Protein AF-W7E0M5-F1 (afdb_monomer_lite)

Sequence (105 aa):
SENTIKIIEPNQNERLKYAALSYCWGHPDVCKPNKTTKTNKTSREEKICLSELTRTLRDAIELVRKLEINYIWIDALCIIQDCNEDWVKESKRMLLYYGNAYVTI

Organism: Bipolaris victoriae (strain FI3) (NCBI:txid930091)

pLDDT: mean 93.03, std 6.68, range [48.78, 98.19]

Foldseek 3Di:
DVQKDADDDDDPPDDAAEEEEDDDCPDCVQNVLLAAAPVCNVVRNVIDGNVSGHPVVSVVVVVCVVVVGPYYDDCRNHFHPHDPVRCVVVVVCVCVVNVSHPYYD

InterPro domains:
  IPR010730 Heterokaryon incompatibility [PF06985] 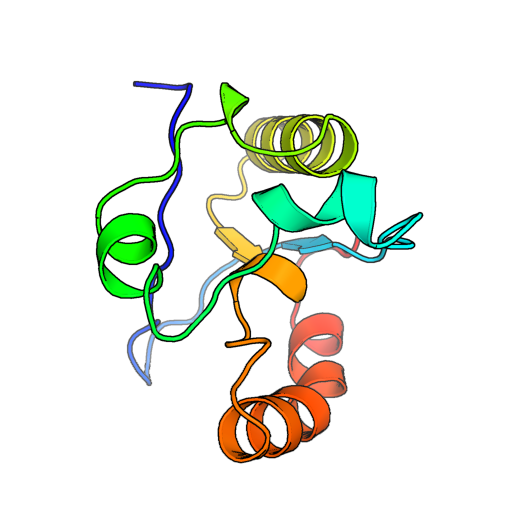(18-105)

Radius of gyration: 13.21 Å; chains: 1; bounding box: 33×28×37 Å

Secondary structure (DSSP, 8-state):
-TTEE------TT----EEE------SHHHHGGG-B-TTTHHHHHH-EEGGGS-HHHHHHHHHHHHTT--EEE-HHHHSBTT-HHHHHHHHTTHHHHHHT-SEE-

Structure (mmCIF, N/CA/C/O backbone):
data_AF-W7E0M5-F1
#
_entry.id   AF-W7E0M5-F1
#
loop_
_atom_site.group_PDB
_atom_site.id
_atom_site.type_symbol
_atom_site.label_atom_id
_atom_site.label_alt_id
_atom_site.label_comp_id
_atom_site.label_asym_id
_atom_site.label_entity_id
_atom_site.label_seq_id
_atom_site.pdbx_PDB_ins_code
_atom_site.Cartn_x
_atom_site.Cartn_y
_atom_site.Cartn_z
_atom_site.occupancy
_atom_site.B_iso_or_equiv
_atom_site.auth_seq_id
_atom_site.auth_comp_id
_atom_site.auth_asym_id
_atom_site.auth_atom_id
_atom_site.pdbx_PDB_model_num
ATOM 1 N N . SER A 1 1 ? -9.269 14.446 1.418 1.00 48.78 1 SER A N 1
ATOM 2 C CA . SER A 1 1 ? -10.301 14.091 0.425 1.00 48.78 1 SER A CA 1
ATOM 3 C C . SER A 1 1 ? -10.329 12.582 0.300 1.00 48.78 1 SER A C 1
ATOM 5 O O . SER A 1 1 ? -9.272 11.970 0.223 1.00 48.78 1 SER A O 1
ATOM 7 N N . GLU A 1 2 ? -11.509 11.969 0.328 1.00 70.19 2 GLU A N 1
ATOM 8 C CA . GLU A 1 2 ? -11.671 10.507 0.398 1.00 70.19 2 GLU A CA 1
ATOM 9 C C . GLU A 1 2 ? -11.062 9.751 -0.800 1.00 70.19 2 GLU A C 1
ATOM 11 O O . GLU A 1 2 ? -10.847 8.553 -0.722 1.00 70.19 2 GLU A O 1
ATOM 16 N N . ASN A 1 3 ? -10.663 10.418 -1.885 1.00 89.50 3 ASN A N 1
ATOM 17 C CA . ASN A 1 3 ? -10.171 9.755 -3.101 1.00 89.50 3 ASN A CA 1
ATOM 18 C C . ASN A 1 3 ? -8.647 9.624 -3.216 1.00 89.50 3 ASN A C 1
ATOM 20 O O . ASN A 1 3 ? -8.134 9.392 -4.312 1.00 89.50 3 ASN A O 1
ATOM 24 N N . THR A 1 4 ? -7.905 9.800 -2.123 1.00 95.19 4 THR A N 1
ATOM 25 C CA . THR A 1 4 ? -6.435 9.764 -2.161 1.00 95.19 4 THR A CA 1
ATOM 26 C C . THR A 1 4 ? -5.857 8.913 -1.041 1.00 95.19 4 THR A C 1
ATOM 28 O O . THR A 1 4 ? -6.413 8.881 0.057 1.00 95.19 4 THR A O 1
ATOM 31 N N . ILE A 1 5 ? -4.729 8.265 -1.313 1.00 96.56 5 ILE A N 1
ATOM 32 C CA . ILE A 1 5 ? -3.893 7.568 -0.325 1.00 96.56 5 ILE A CA 1
ATOM 33 C C . ILE A 1 5 ? -2.446 8.053 -0.454 1.00 96.56 5 ILE A C 1
ATOM 35 O O . ILE A 1 5 ? -2.147 8.865 -1.325 1.00 96.56 5 ILE A O 1
ATOM 39 N N . LYS A 1 6 ? -1.550 7.563 0.398 1.00 96.69 6 LYS A N 1
ATOM 40 C CA . LYS A 1 6 ? -0.107 7.778 0.276 1.00 96.69 6 LYS A CA 1
ATOM 41 C C . LYS A 1 6 ? 0.652 6.606 0.883 1.00 96.69 6 LYS A C 1
ATOM 43 O O . LYS A 1 6 ? 0.107 5.906 1.739 1.00 96.69 6 LYS A O 1
ATOM 48 N N . ILE A 1 7 ? 1.892 6.410 0.454 1.00 96.06 7 ILE A N 1
ATOM 49 C CA . ILE A 1 7 ? 2.819 5.477 1.098 1.00 96.06 7 ILE A CA 1
ATOM 50 C C . ILE A 1 7 ? 3.347 6.132 2.374 1.00 96.06 7 ILE A C 1
ATOM 52 O O . ILE A 1 7 ? 3.647 7.325 2.391 1.00 96.06 7 ILE A O 1
ATOM 56 N N . ILE A 1 8 ? 3.442 5.351 3.446 1.00 94.31 8 ILE A N 1
ATOM 57 C CA . ILE A 1 8 ? 4.096 5.768 4.682 1.00 94.31 8 ILE A CA 1
ATOM 58 C C . ILE A 1 8 ? 5.144 4.733 5.080 1.00 94.31 8 ILE A C 1
ATOM 60 O O . ILE A 1 8 ? 4.942 3.532 4.895 1.00 94.31 8 ILE A O 1
ATOM 64 N N . GLU A 1 9 ? 6.239 5.202 5.664 1.00 90.19 9 GLU A N 1
ATOM 65 C CA . GLU A 1 9 ? 7.182 4.350 6.378 1.00 90.19 9 GLU A CA 1
ATOM 66 C C . GLU A 1 9 ? 6.833 4.429 7.874 1.00 90.19 9 GLU A C 1
ATOM 68 O O . GLU A 1 9 ? 6.876 5.520 8.450 1.00 90.19 9 GLU A O 1
ATOM 73 N N . PRO A 1 10 ? 6.410 3.322 8.511 1.00 84.75 10 PRO A N 1
ATOM 74 C CA . PRO A 1 10 ? 6.045 3.343 9.921 1.00 84.75 10 PRO A CA 1
ATOM 75 C C . PRO A 1 10 ? 7.272 3.586 10.800 1.00 84.75 10 PRO A C 1
ATOM 77 O O . PRO A 1 10 ? 8.362 3.070 10.535 1.00 84.75 10 PRO A O 1
ATOM 80 N N . ASN A 1 11 ? 7.081 4.317 11.898 1.00 86.69 11 ASN A N 1
ATOM 81 C CA . ASN A 1 11 ? 8.123 4.460 12.908 1.00 86.69 11 ASN A CA 1
ATOM 82 C C . ASN A 1 11 ? 8.422 3.097 13.554 1.00 86.69 11 ASN A C 1
ATOM 84 O O . ASN A 1 11 ? 7.518 2.288 13.758 1.00 86.69 11 ASN A O 1
ATOM 88 N N . GLN A 1 12 ? 9.676 2.854 13.949 1.00 73.19 12 GLN A N 1
ATOM 89 C CA . GLN A 1 12 ? 10.120 1.543 14.458 1.00 73.19 12 GLN A CA 1
ATOM 90 C C . GLN A 1 12 ? 9.333 1.023 15.679 1.00 73.19 12 GLN A C 1
ATOM 92 O O . GLN A 1 12 ? 9.281 -0.184 15.897 1.00 73.19 12 GLN A O 1
ATOM 97 N N . ASN A 1 13 ? 8.694 1.912 16.446 1.00 76.62 13 ASN A N 1
ATOM 98 C CA . ASN A 1 13 ? 7.935 1.564 17.653 1.00 76.62 13 ASN A CA 1
ATOM 99 C C . ASN A 1 13 ? 6.411 1.598 17.459 1.00 76.62 13 ASN A C 1
ATOM 101 O O . ASN A 1 13 ? 5.662 1.407 18.417 1.00 76.62 13 ASN A O 1
ATOM 105 N N . GLU A 1 14 ? 5.933 1.859 16.244 1.00 82.56 14 GLU A N 1
ATOM 106 C CA . GLU A 1 14 ? 4.512 2.041 15.982 1.00 82.56 14 GLU A CA 1
ATOM 107 C C . GLU A 1 14 ? 3.857 0.719 15.570 1.00 82.56 14 GLU A C 1
ATOM 109 O O . GLU A 1 14 ? 4.153 0.142 14.523 1.00 82.56 14 GLU A O 1
ATOM 114 N N . ARG A 1 15 ? 2.938 0.219 16.404 1.00 83.81 15 ARG A N 1
ATOM 115 C CA . ARG A 1 15 ? 2.091 -0.921 16.040 1.00 83.81 15 ARG A CA 1
ATOM 116 C C . ARG A 1 15 ? 0.877 -0.422 15.273 1.00 83.81 15 ARG A C 1
ATOM 118 O O . ARG A 1 15 ? -0.099 0.031 15.867 1.00 83.81 15 ARG A O 1
ATOM 125 N N . LEU A 1 16 ? 0.941 -0.533 13.953 1.00 91.75 16 LEU A N 1
ATOM 126 C CA . LEU A 1 16 ? -0.170 -0.188 13.077 1.00 91.75 16 LEU A CA 1
ATOM 127 C C . LEU A 1 16 ? -1.146 -1.357 12.942 1.00 91.75 16 LEU A C 1
ATOM 129 O O . LEU A 1 16 ? -0.742 -2.495 12.711 1.00 91.75 16 LEU A O 1
ATOM 133 N N . LYS A 1 17 ? -2.446 -1.065 13.029 1.00 95.50 17 LYS A N 1
ATOM 134 C CA . LYS A 1 17 ? -3.502 -1.980 12.582 1.00 95.50 17 LYS A CA 1
ATOM 135 C C . LYS A 1 17 ? -3.651 -1.819 11.070 1.00 95.50 17 LYS A C 1
ATOM 137 O O . LYS A 1 17 ? -4.088 -0.763 10.617 1.00 95.50 17 LYS A O 1
ATOM 142 N N . TYR A 1 18 ? -3.296 -2.846 10.305 1.00 97.38 18 TYR A N 1
ATOM 143 C CA . TYR A 1 18 ? -3.359 -2.823 8.843 1.00 97.38 18 TYR A CA 1
ATOM 144 C C . TYR A 1 18 ? -3.981 -4.099 8.280 1.00 97.38 18 TYR A C 1
ATOM 146 O O . TYR A 1 18 ? -3.956 -5.150 8.922 1.00 97.38 18 TYR A O 1
ATOM 154 N N . ALA A 1 19 ? -4.536 -3.992 7.078 1.00 98.19 19 ALA A N 1
ATOM 155 C CA . ALA A 1 19 ? -4.919 -5.132 6.258 1.00 98.19 19 ALA A CA 1
ATOM 156 C C . ALA A 1 19 ? -3.788 -5.486 5.281 1.00 98.19 19 ALA A C 1
ATOM 158 O O . ALA A 1 19 ? -3.044 -4.602 4.863 1.00 98.19 19 ALA A O 1
ATOM 159 N N . ALA A 1 20 ? -3.670 -6.743 4.874 1.00 98.12 20 ALA A N 1
ATOM 160 C CA . ALA A 1 20 ? -2.830 -7.139 3.743 1.00 98.12 20 ALA A CA 1
ATOM 161 C C . ALA A 1 20 ? -3.719 -7.524 2.555 1.00 98.12 20 ALA A C 1
ATOM 163 O O . ALA A 1 20 ? -4.760 -8.147 2.752 1.00 98.12 20 ALA A O 1
ATOM 164 N N . LEU A 1 21 ? -3.321 -7.156 1.335 1.00 97.81 21 LEU A N 1
ATOM 165 C CA . LEU A 1 21 ? -4.021 -7.563 0.115 1.00 97.81 21 LEU A CA 1
ATOM 166 C C . LEU A 1 21 ? -3.289 -8.727 -0.557 1.00 97.81 21 LEU A C 1
ATOM 168 O O . LEU A 1 21 ? -2.147 -8.571 -0.988 1.00 97.81 21 LEU A O 1
ATOM 172 N N . SER A 1 22 ? -3.967 -9.861 -0.698 1.00 95.38 22 SER A N 1
ATOM 173 C CA . SER A 1 22 ? -3.524 -11.018 -1.468 1.00 95.38 22 SER A CA 1
ATOM 174 C C . SER A 1 22 ? -4.294 -11.079 -2.785 1.00 95.38 22 SER A C 1
ATOM 176 O O . SER A 1 22 ? -5.496 -11.321 -2.825 1.00 95.38 22 SER A O 1
ATOM 178 N N . TYR A 1 23 ? -3.613 -10.829 -3.900 1.00 93.94 23 TYR A N 1
ATOM 179 C CA . TYR A 1 23 ? -4.261 -10.769 -5.207 1.00 93.94 23 TYR A CA 1
ATOM 180 C C . TYR A 1 23 ? -3.305 -11.174 -6.325 1.00 93.94 23 TYR A C 1
ATOM 182 O O . TYR A 1 23 ? -2.087 -11.012 -6.234 1.00 93.94 23 TYR A O 1
ATOM 190 N N . CYS A 1 24 ? -3.863 -11.663 -7.429 1.00 91.19 24 CYS A N 1
ATOM 191 C CA . CYS A 1 24 ? -3.105 -11.803 -8.662 1.00 91.19 24 CYS A CA 1
ATOM 192 C C . CYS A 1 24 ? -2.975 -10.429 -9.317 1.00 91.19 24 CYS A C 1
ATOM 194 O O . CYS A 1 24 ? -3.983 -9.789 -9.616 1.00 91.19 24 CYS A O 1
ATOM 196 N N . TRP A 1 25 ? -1.745 -9.996 -9.597 1.00 87.19 25 TRP A N 1
ATOM 197 C CA . TRP A 1 25 ? -1.504 -8.669 -10.168 1.00 87.19 25 TRP A CA 1
ATOM 198 C C . TRP A 1 25 ? -2.208 -8.481 -11.516 1.00 87.19 25 TRP A C 1
ATOM 200 O O . TRP A 1 25 ? -2.684 -7.387 -11.811 1.00 87.19 25 TRP A O 1
ATOM 210 N N . GLY A 1 26 ? -2.334 -9.555 -12.299 1.00 85.88 26 GLY A N 1
ATOM 211 C CA . GLY A 1 26 ? -2.891 -9.540 -13.649 1.00 85.88 26 GLY A CA 1
ATOM 212 C C . GLY A 1 26 ? -1.809 -9.355 -14.716 1.00 85.88 26 GLY A C 1
ATOM 213 O O . GLY A 1 26 ? -0.624 -9.579 -14.466 1.00 85.88 26 GLY A O 1
ATOM 214 N N . HIS A 1 27 ? -2.217 -8.971 -15.928 1.00 88.00 27 HIS A N 1
ATOM 215 C CA . HIS A 1 27 ? -1.289 -8.776 -17.044 1.00 88.00 27 HIS A CA 1
ATOM 216 C C . HIS A 1 27 ? -0.394 -7.544 -16.810 1.00 88.00 27 HIS A C 1
ATOM 218 O O . HIS A 1 27 ? -0.946 -6.476 -16.540 1.00 88.00 27 HIS A O 1
ATOM 224 N N . PRO A 1 28 ? 0.944 -7.622 -16.982 1.00 83.00 28 PRO A N 1
ATOM 225 C CA . PRO A 1 28 ? 1.876 -6.549 -16.624 1.00 83.00 28 PRO A CA 1
ATOM 226 C C . PRO A 1 28 ? 1.500 -5.157 -17.139 1.00 83.00 28 PRO A C 1
ATOM 228 O O . PRO A 1 28 ? 1.685 -4.179 -16.418 1.00 83.00 28 PRO A O 1
ATOM 231 N N . ASP A 1 29 ? 0.946 -5.060 -18.349 1.00 83.50 29 ASP A N 1
ATOM 232 C CA . ASP A 1 29 ? 0.508 -3.787 -18.935 1.00 83.50 29 ASP A CA 1
ATOM 233 C C . ASP A 1 29 ? -0.668 -3.136 -18.204 1.00 83.50 29 ASP A C 1
ATOM 235 O O . ASP A 1 29 ? -0.744 -1.913 -18.134 1.00 83.50 29 ASP A O 1
ATOM 239 N N . VAL A 1 30 ? -1.548 -3.941 -17.608 1.00 82.56 30 VAL A N 1
ATOM 240 C CA . VAL A 1 30 ? -2.706 -3.472 -16.839 1.00 82.56 30 VAL A CA 1
ATOM 241 C C . VAL A 1 30 ? -2.285 -3.031 -15.438 1.00 82.56 30 VAL A C 1
ATOM 243 O O . VAL A 1 30 ? -2.824 -2.062 -14.913 1.00 82.56 30 VAL A O 1
ATOM 246 N N . CYS A 1 31 ? -1.304 -3.705 -14.829 1.00 85.38 31 CYS A N 1
ATOM 247 C CA . CYS A 1 31 ? -0.857 -3.421 -13.458 1.00 85.38 31 CYS A CA 1
ATOM 248 C C . CYS A 1 31 ? 0.233 -2.351 -13.377 1.00 85.38 31 CYS A C 1
ATOM 250 O O . CYS A 1 31 ? 0.592 -1.959 -12.269 1.00 85.38 31 CYS A O 1
ATOM 252 N N . LYS A 1 32 ? 0.790 -1.889 -14.507 1.00 86.00 32 LYS A N 1
ATOM 253 C CA . LYS A 1 32 ? 1.791 -0.805 -14.552 1.00 86.00 32 LYS A CA 1
ATOM 254 C C . LYS A 1 32 ? 1.435 0.381 -13.640 1.00 86.00 32 LYS A C 1
ATOM 256 O O . LYS A 1 32 ? 2.305 0.774 -12.864 1.00 86.00 32 LYS A O 1
ATOM 261 N N . PRO A 1 33 ? 0.186 0.892 -13.629 1.00 90.06 33 PRO A N 1
ATOM 262 C CA . PRO A 1 33 ? -0.197 2.009 -12.767 1.00 90.06 33 PRO A CA 1
ATOM 263 C C . PRO A 1 33 ? -0.147 1.693 -11.269 1.00 90.06 33 PRO A C 1
ATOM 265 O O . PRO A 1 33 ? -0.072 2.602 -10.455 1.00 90.06 33 PRO A O 1
ATOM 268 N N . ASN A 1 34 ? -0.151 0.420 -10.867 1.00 93.00 34 ASN A N 1
ATOM 269 C CA . ASN A 1 34 ? -0.047 0.041 -9.460 1.00 93.00 34 ASN A CA 1
ATOM 270 C C . ASN A 1 34 ? 1.401 0.046 -8.963 1.00 93.00 34 ASN A C 1
ATOM 272 O O . ASN A 1 34 ? 1.602 0.078 -7.760 1.00 93.00 34 ASN A O 1
ATOM 276 N N . LYS A 1 35 ? 2.417 0.006 -9.829 1.00 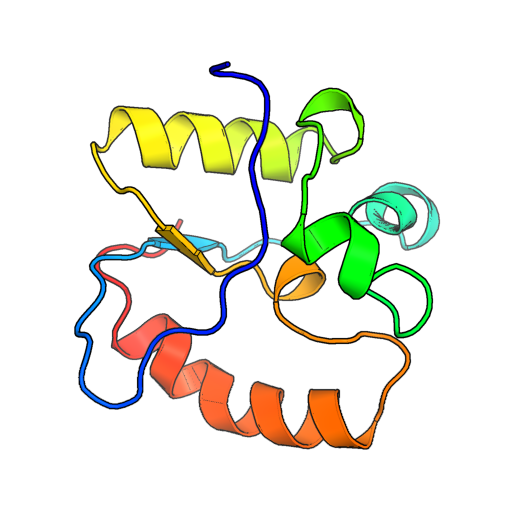95.19 35 LYS A N 1
ATOM 277 C CA . LYS A 1 35 ? 3.794 -0.268 -9.393 1.00 95.19 35 LYS A CA 1
ATOM 278 C C . LYS A 1 35 ? 4.499 0.969 -8.848 1.00 95.19 35 LYS A C 1
ATOM 280 O O . LYS A 1 35 ? 4.564 2.003 -9.517 1.00 95.19 35 LYS A O 1
ATOM 285 N N . THR A 1 36 ? 5.085 0.834 -7.666 1.00 96.50 36 THR A N 1
ATOM 286 C CA . THR A 1 36 ? 6.061 1.798 -7.159 1.00 96.50 36 THR A CA 1
ATOM 287 C C . THR A 1 36 ? 7.427 1.505 -7.768 1.00 96.50 36 THR A C 1
ATOM 289 O O . THR A 1 36 ? 7.875 0.361 -7.806 1.00 96.50 36 THR A O 1
ATOM 292 N N . THR A 1 37 ? 8.080 2.544 -8.264 1.00 96.31 37 THR A N 1
ATOM 293 C CA . THR A 1 37 ? 9.414 2.527 -8.861 1.00 96.31 37 THR A CA 1
ATOM 294 C C . THR A 1 37 ? 10.276 3.586 -8.191 1.00 96.31 37 THR A C 1
ATOM 296 O O . THR A 1 37 ? 9.760 4.505 -7.549 1.00 96.31 37 THR A O 1
ATOM 299 N N . LYS A 1 38 ? 11.597 3.524 -8.377 1.00 95.62 38 LYS A N 1
ATOM 300 C CA . LYS A 1 38 ? 12.516 4.555 -7.858 1.00 95.62 38 LYS A CA 1
ATOM 301 C C . LYS A 1 38 ? 12.110 5.965 -8.298 1.00 95.62 38 LYS A C 1
ATOM 303 O O . LYS A 1 38 ? 12.235 6.910 -7.529 1.00 95.62 38 LYS A O 1
ATOM 308 N N . THR A 1 39 ? 11.586 6.095 -9.517 1.00 96.44 39 THR A N 1
ATOM 309 C CA . THR A 1 39 ? 11.184 7.377 -10.111 1.00 96.44 39 THR A CA 1
ATOM 310 C C . THR A 1 39 ? 9.871 7.942 -9.572 1.00 96.44 39 THR A C 1
ATOM 312 O O . THR A 1 39 ? 9.693 9.154 -9.615 1.00 96.44 39 THR A O 1
ATOM 315 N N . ASN A 1 40 ? 8.955 7.104 -9.072 1.00 96.00 40 ASN A N 1
ATOM 316 C CA . ASN A 1 40 ? 7.651 7.553 -8.574 1.00 96.00 40 ASN A CA 1
ATOM 317 C C . ASN A 1 40 ? 7.478 7.400 -7.050 1.00 96.00 40 ASN A C 1
ATOM 319 O O . ASN A 1 40 ? 6.435 7.784 -6.528 1.00 96.00 40 ASN A O 1
ATOM 323 N N . LYS A 1 41 ? 8.479 6.875 -6.324 1.00 95.50 41 LYS A N 1
ATOM 324 C CA . LYS A 1 41 ? 8.418 6.696 -4.861 1.00 95.50 41 LYS A CA 1
ATOM 325 C C . LYS A 1 41 ? 8.021 7.990 -4.153 1.00 95.50 41 LYS A C 1
ATOM 327 O O . LYS A 1 41 ? 7.028 8.006 -3.436 1.00 95.50 41 LYS A O 1
ATOM 332 N N . THR A 1 42 ? 8.748 9.076 -4.412 1.00 96.06 42 THR A N 1
ATOM 333 C CA . THR A 1 42 ? 8.532 10.364 -3.737 1.00 96.06 42 THR A CA 1
ATOM 334 C C . THR A 1 42 ? 7.131 10.916 -3.990 1.00 96.06 42 THR A C 1
ATOM 336 O O . THR A 1 42 ? 6.456 11.311 -3.045 1.00 96.06 42 THR A O 1
ATOM 339 N N . SER A 1 43 ? 6.629 10.864 -5.230 1.00 96.06 43 SER A N 1
ATOM 340 C CA . SER A 1 43 ? 5.264 11.331 -5.511 1.00 96.06 43 SER A CA 1
ATOM 341 C C . SER A 1 43 ? 4.211 10.475 -4.806 1.00 96.06 43 SER A C 1
ATOM 343 O O . SER A 1 43 ? 3.221 11.002 -4.310 1.00 96.06 43 SER A O 1
ATOM 345 N N . ARG A 1 44 ? 4.439 9.163 -4.683 1.00 95.62 44 ARG A N 1
ATOM 346 C CA . ARG A 1 44 ? 3.530 8.244 -3.985 1.00 95.62 44 ARG A CA 1
ATOM 347 C C . ARG A 1 44 ? 3.525 8.399 -2.465 1.00 95.62 44 ARG A C 1
ATOM 349 O O . ARG A 1 44 ? 2.515 8.086 -1.834 1.00 95.62 44 ARG A O 1
ATOM 356 N N . GLU A 1 45 ? 4.618 8.871 -1.877 1.00 95.50 45 GLU A N 1
ATOM 357 C CA . GLU A 1 45 ? 4.701 9.232 -0.453 1.00 95.50 45 GLU A CA 1
ATOM 358 C C . GLU A 1 45 ? 3.971 10.541 -0.145 1.00 95.50 45 GLU A C 1
ATOM 360 O O . GLU A 1 45 ? 3.427 10.718 0.947 1.00 95.50 45 GLU A O 1
ATOM 365 N N . GLU A 1 46 ? 3.887 11.440 -1.124 1.00 95.69 46 GLU A N 1
ATOM 366 C CA . GLU A 1 46 ? 3.069 12.644 -1.022 1.00 95.69 46 GLU A CA 1
ATOM 367 C C . GLU A 1 46 ? 1.584 12.312 -1.201 1.00 95.69 46 GLU A C 1
ATOM 369 O O . GLU A 1 46 ? 0.755 12.652 -0.346 1.00 95.69 46 GLU A O 1
ATOM 374 N N . LYS A 1 47 ? 1.234 11.663 -2.322 1.00 95.81 47 LYS A N 1
ATOM 375 C CA . LYS A 1 47 ? -0.155 11.428 -2.721 1.00 95.81 47 LYS A CA 1
ATOM 376 C C . LYS A 1 47 ? -0.289 10.452 -3.895 1.00 95.81 47 LYS A C 1
ATOM 378 O O . LYS A 1 47 ? 0.406 10.550 -4.895 1.00 95.81 47 LYS A O 1
ATOM 383 N N . ILE A 1 48 ? -1.306 9.603 -3.832 1.00 96.69 48 ILE A N 1
ATOM 384 C CA . ILE A 1 48 ? -1.779 8.753 -4.929 1.00 96.69 48 ILE A CA 1
ATOM 385 C C . ILE A 1 48 ? -3.277 8.997 -5.092 1.00 96.69 48 ILE A C 1
ATOM 387 O O . ILE A 1 48 ? -4.034 8.832 -4.127 1.00 96.69 48 ILE A O 1
ATOM 391 N N . CYS A 1 49 ? -3.736 9.379 -6.285 1.00 95.94 49 CYS A N 1
ATOM 392 C CA . CYS A 1 49 ? -5.170 9.428 -6.557 1.00 95.94 49 CYS A CA 1
ATOM 393 C C . CYS A 1 49 ? -5.682 8.014 -6.839 1.00 95.94 49 CYS A C 1
ATOM 395 O O . CYS A 1 49 ? -5.110 7.284 -7.645 1.00 95.94 49 CYS A O 1
ATOM 397 N N . LEU A 1 50 ? -6.802 7.623 -6.227 1.00 95.38 50 LEU A N 1
ATOM 398 C CA . LEU A 1 50 ? -7.367 6.283 -6.433 1.00 95.38 50 LEU A CA 1
ATOM 399 C C . LEU A 1 50 ? -7.684 5.997 -7.907 1.00 95.38 50 LEU A C 1
ATOM 401 O O . LEU A 1 50 ? -7.555 4.860 -8.351 1.00 95.38 50 LEU A O 1
ATOM 405 N N . SER A 1 51 ? -8.039 7.023 -8.683 1.00 94.50 51 SER A N 1
ATOM 406 C CA . SER A 1 51 ? -8.278 6.925 -10.127 1.00 94.50 51 SER A CA 1
ATOM 407 C C . SER A 1 51 ? -7.077 6.408 -10.924 1.00 94.50 51 SER A C 1
ATOM 409 O O . SER A 1 51 ? -7.276 5.850 -11.999 1.00 94.50 51 SER A O 1
ATOM 411 N N . GLU A 1 52 ? -5.855 6.573 -10.408 1.00 93.69 52 GLU A N 1
ATOM 412 C CA . GLU A 1 52 ? -4.619 6.086 -11.034 1.00 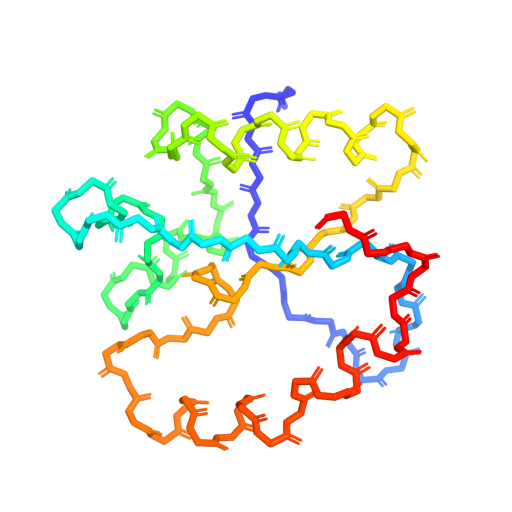93.69 52 GLU A CA 1
ATOM 413 C C . GLU A 1 52 ? -4.439 4.573 -10.856 1.00 93.69 52 GLU A C 1
ATOM 415 O O . GLU A 1 52 ? -3.767 3.928 -11.653 1.00 93.69 52 GLU A O 1
ATOM 420 N N . LEU A 1 53 ? -5.041 3.993 -9.816 1.00 95.25 53 LEU A N 1
ATOM 421 C CA . LEU A 1 53 ? -4.895 2.579 -9.492 1.00 95.25 53 LEU A CA 1
ATOM 422 C C . LEU A 1 53 ? -5.862 1.724 -10.303 1.00 95.25 53 LEU A C 1
ATOM 424 O O . LEU A 1 53 ? -6.941 2.161 -10.696 1.00 95.25 53 LEU A O 1
ATOM 428 N N . THR A 1 54 ? -5.514 0.460 -10.510 1.00 95.38 54 THR A N 1
ATOM 429 C CA . THR A 1 54 ? -6.463 -0.519 -11.062 1.00 95.38 54 THR A CA 1
ATOM 430 C C . THR A 1 54 ? -7.707 -0.661 -10.182 1.00 95.38 54 THR A C 1
ATOM 432 O O . THR A 1 54 ? -7.675 -0.406 -8.975 1.00 95.38 54 THR A O 1
ATOM 435 N N . ARG A 1 55 ? -8.810 -1.128 -10.782 1.00 93.88 55 ARG A N 1
ATOM 436 C CA . ARG A 1 55 ? -10.069 -1.369 -10.065 1.00 93.88 55 ARG A CA 1
ATOM 437 C C . ARG A 1 55 ? -9.881 -2.275 -8.844 1.00 93.88 55 ARG A C 1
ATOM 439 O O . ARG A 1 55 ? -10.387 -1.939 -7.787 1.00 93.88 55 ARG A O 1
ATOM 446 N N . THR A 1 56 ? -9.093 -3.342 -8.963 1.00 94.44 56 THR A N 1
ATOM 447 C CA . THR A 1 56 ? -8.817 -4.271 -7.856 1.00 94.44 56 THR A CA 1
ATOM 448 C C . THR A 1 56 ? -8.259 -3.564 -6.622 1.00 94.44 56 THR A C 1
ATOM 450 O O . THR A 1 56 ? -8.749 -3.780 -5.518 1.00 94.44 56 THR A O 1
ATOM 453 N N . LEU A 1 57 ? -7.269 -2.681 -6.796 1.00 95.81 57 LEU A N 1
ATOM 454 C CA . LEU A 1 57 ? -6.691 -1.940 -5.673 1.00 95.81 57 LEU A CA 1
ATOM 455 C C . LEU A 1 57 ? -7.672 -0.913 -5.107 1.00 95.81 57 LEU A C 1
ATOM 457 O O . LEU A 1 57 ? -7.745 -0.767 -3.890 1.00 95.81 57 LEU A O 1
ATOM 461 N N . ARG A 1 58 ? -8.435 -0.219 -5.962 1.00 95.94 58 ARG A N 1
ATOM 462 C CA . ARG A 1 58 ? -9.470 0.718 -5.498 1.00 95.94 58 ARG A CA 1
ATOM 463 C C . ARG A 1 58 ? -10.507 0.019 -4.626 1.00 95.94 58 ARG A C 1
ATOM 465 O O . ARG A 1 58 ? -10.737 0.462 -3.506 1.00 95.94 58 ARG A O 1
ATOM 472 N N . ASP A 1 59 ? -11.059 -1.089 -5.113 1.00 95.88 59 ASP A N 1
ATOM 473 C CA . ASP A 1 59 ? -12.096 -1.851 -4.418 1.00 95.88 59 ASP A CA 1
ATOM 474 C C . ASP A 1 59 ? -11.558 -2.387 -3.072 1.00 95.88 59 ASP A C 1
ATOM 476 O O . ASP A 1 59 ? -12.238 -2.300 -2.048 1.00 95.88 59 ASP A O 1
ATOM 480 N N . ALA A 1 60 ? -10.300 -2.849 -3.034 1.00 97.06 60 ALA A N 1
ATOM 481 C CA . ALA A 1 60 ? -9.636 -3.270 -1.799 1.00 97.06 60 ALA A CA 1
ATOM 482 C C . ALA A 1 60 ? -9.452 -2.119 -0.793 1.00 97.06 60 ALA A C 1
ATOM 484 O O . ALA A 1 60 ? -9.737 -2.280 0.393 1.00 97.06 60 ALA A O 1
ATOM 485 N N . ILE A 1 61 ? -9.013 -0.941 -1.248 1.00 96.88 61 ILE A N 1
ATOM 486 C CA . ILE A 1 61 ? -8.842 0.243 -0.388 1.00 96.88 61 ILE A CA 1
ATOM 487 C C . ILE A 1 61 ? -10.192 0.713 0.168 1.00 96.88 61 ILE A C 1
ATOM 489 O O . ILE A 1 61 ? -10.293 1.066 1.345 1.00 96.88 61 ILE A O 1
ATOM 493 N N . GLU A 1 62 ? -11.242 0.711 -0.653 1.00 96.25 62 GLU A N 1
ATOM 494 C CA . GLU A 1 62 ? -12.597 1.043 -0.213 1.00 96.25 62 GLU A CA 1
ATOM 495 C C . GLU A 1 62 ? -13.119 0.055 0.833 1.00 96.25 62 GLU A C 1
ATOM 497 O O . GLU A 1 62 ? -13.711 0.475 1.829 1.00 96.25 62 GLU A O 1
ATOM 502 N N . LEU A 1 63 ? -12.870 -1.245 0.650 1.00 96.56 63 LEU A N 1
ATOM 503 C CA . LEU A 1 63 ? -13.227 -2.265 1.633 1.00 96.56 63 LEU A CA 1
ATOM 504 C C . LEU A 1 63 ? -12.493 -2.049 2.961 1.00 96.56 63 LEU A C 1
ATOM 506 O O . LEU A 1 63 ? -13.127 -2.034 4.011 1.00 96.56 63 LEU A O 1
ATOM 510 N N . VAL A 1 64 ? -11.180 -1.816 2.926 1.00 97.19 64 VAL A N 1
ATOM 511 C CA . VAL A 1 64 ? -10.373 -1.552 4.129 1.00 97.19 64 VAL A CA 1
ATOM 512 C C . VAL A 1 64 ? -10.892 -0.340 4.906 1.00 97.19 64 VAL A C 1
ATOM 514 O O . VAL A 1 64 ? -10.991 -0.394 6.131 1.00 97.19 64 VAL A O 1
ATOM 517 N N . ARG A 1 65 ? -11.310 0.721 4.207 1.00 95.56 65 ARG A N 1
ATOM 518 C CA . ARG A 1 65 ? -11.936 1.892 4.841 1.00 95.56 65 ARG A CA 1
ATOM 519 C C . ARG A 1 65 ? -13.282 1.568 5.481 1.00 95.56 65 ARG A C 1
ATOM 521 O O . ARG A 1 65 ? -13.541 2.032 6.585 1.00 95.56 65 ARG A O 1
ATOM 528 N N . LYS A 1 66 ? -14.117 0.751 4.829 1.00 96.25 66 LYS A N 1
ATOM 529 C CA . LYS A 1 66 ? -15.391 0.268 5.400 1.00 96.25 66 LYS A CA 1
ATOM 530 C C . LYS A 1 66 ? -15.188 -0.616 6.633 1.00 96.25 66 LYS A C 1
ATOM 532 O O . LYS A 1 66 ? -16.071 -0.679 7.476 1.00 96.25 66 LYS A O 1
ATOM 537 N N . LEU A 1 67 ? -14.036 -1.276 6.738 1.00 96.19 67 LEU A N 1
ATOM 538 C CA . LEU A 1 67 ? -13.621 -2.045 7.915 1.00 96.19 67 LEU A CA 1
ATOM 539 C C . LEU A 1 67 ? -12.988 -1.176 9.018 1.00 96.19 67 LEU A C 1
ATOM 541 O O . LEU A 1 67 ? -12.485 -1.723 10.000 1.00 96.19 67 LEU A O 1
ATOM 545 N N . GLU A 1 68 ? -12.978 0.152 8.858 1.00 96.25 68 GLU A N 1
ATOM 546 C CA . GLU A 1 68 ? -12.375 1.109 9.797 1.00 96.25 68 GLU A CA 1
ATOM 547 C C . GLU A 1 68 ? -10.882 0.829 10.060 1.00 96.25 68 GLU A C 1
ATOM 549 O O . GLU A 1 68 ? -10.358 1.002 11.165 1.00 96.25 68 GLU A O 1
ATOM 554 N N . ILE A 1 69 ? -10.173 0.364 9.028 1.00 96.62 69 ILE A N 1
ATOM 555 C CA . ILE A 1 69 ? -8.726 0.150 9.046 1.00 96.62 69 ILE A CA 1
ATOM 556 C C . ILE A 1 69 ? -8.070 1.266 8.225 1.00 96.62 69 ILE A C 1
ATOM 558 O O . ILE A 1 69 ? -8.449 1.534 7.089 1.00 96.62 69 ILE A O 1
ATOM 562 N N . ASN A 1 70 ? -7.057 1.921 8.793 1.00 94.56 70 ASN A N 1
ATOM 563 C CA . ASN A 1 70 ? -6.420 3.085 8.164 1.00 94.56 70 ASN A CA 1
ATOM 564 C C . ASN A 1 70 ? -5.266 2.728 7.218 1.00 94.56 70 ASN A C 1
ATOM 566 O O . ASN A 1 70 ? -4.815 3.575 6.449 1.00 94.56 70 ASN A O 1
ATOM 570 N N . TYR A 1 71 ? -4.780 1.488 7.277 1.00 96.75 71 TYR A N 1
ATOM 571 C CA . TYR A 1 71 ? -3.575 1.055 6.581 1.00 96.75 71 TYR A CA 1
ATOM 572 C C . TYR A 1 71 ? -3.822 -0.243 5.820 1.00 96.75 71 TYR A C 1
ATOM 574 O O . TYR A 1 71 ? -4.455 -1.170 6.324 1.00 96.75 71 TYR A O 1
ATOM 582 N N . ILE A 1 72 ? -3.281 -0.322 4.611 1.00 97.62 72 ILE A N 1
ATOM 583 C CA . ILE A 1 72 ? -3.272 -1.538 3.806 1.00 97.62 72 ILE A CA 1
ATOM 584 C C . ILE A 1 72 ? -1.875 -1.742 3.239 1.00 97.62 72 ILE A C 1
ATOM 586 O O . ILE A 1 72 ? -1.274 -0.812 2.702 1.00 97.62 72 ILE A O 1
ATOM 590 N N . TRP A 1 73 ? -1.357 -2.955 3.376 1.00 97.44 73 TRP A N 1
ATOM 591 C CA . TRP A 1 73 ? -0.128 -3.374 2.730 1.00 97.44 73 TRP A CA 1
ATOM 592 C C . TRP A 1 73 ? -0.467 -4.019 1.386 1.00 97.44 73 TRP A C 1
ATOM 594 O O . TRP A 1 73 ? -1.217 -4.995 1.323 1.00 97.44 73 TRP A O 1
ATOM 604 N N . ILE A 1 74 ? 0.072 -3.445 0.312 1.00 97.06 74 ILE A N 1
ATOM 605 C CA . ILE A 1 74 ? -0.063 -3.944 -1.058 1.00 97.06 74 ILE A CA 1
ATOM 606 C C . ILE A 1 74 ? 1.346 -4.000 -1.636 1.00 97.06 74 ILE A C 1
ATOM 608 O O . ILE A 1 74 ? 1.974 -2.960 -1.815 1.00 97.06 74 ILE A O 1
ATOM 612 N N . ASP A 1 75 ? 1.833 -5.193 -1.952 1.00 95.44 75 ASP A N 1
ATOM 613 C CA . ASP A 1 75 ? 3.179 -5.435 -2.486 1.00 95.44 75 ASP A CA 1
ATOM 614 C C . ASP A 1 75 ? 3.574 -4.505 -3.653 1.00 95.44 75 ASP A C 1
ATOM 616 O O . ASP A 1 75 ? 4.643 -3.899 -3.622 1.00 95.44 75 ASP A O 1
ATOM 620 N N . ALA A 1 76 ? 2.695 -4.313 -4.640 1.00 95.50 76 ALA A N 1
ATOM 621 C CA . ALA A 1 76 ? 2.935 -3.452 -5.797 1.00 95.50 76 ALA A CA 1
ATOM 622 C C . ALA A 1 76 ? 3.132 -1.972 -5.424 1.00 95.50 76 ALA A C 1
ATOM 624 O O . ALA A 1 76 ? 3.830 -1.257 -6.144 1.00 95.50 76 ALA A O 1
ATOM 625 N N . LEU A 1 77 ? 2.531 -1.516 -4.315 1.00 96.44 77 LEU A N 1
ATOM 626 C CA . LEU A 1 77 ? 2.686 -0.155 -3.796 1.00 96.44 77 LEU A CA 1
ATOM 627 C C . LEU A 1 77 ? 3.861 -0.048 -2.818 1.00 96.44 77 LEU A C 1
ATOM 629 O O . LEU A 1 77 ? 4.627 0.907 -2.889 1.00 96.44 77 LEU A O 1
ATOM 633 N N . CYS A 1 78 ? 3.992 -0.995 -1.893 1.00 95.88 78 CYS A N 1
ATOM 634 C CA . CYS A 1 78 ? 4.901 -0.897 -0.752 1.00 95.88 78 CYS A CA 1
ATOM 635 C C . CYS A 1 78 ? 6.336 -1.352 -1.054 1.00 95.88 78 CYS A C 1
ATOM 637 O O . CYS A 1 78 ? 7.219 -1.075 -0.251 1.00 95.88 78 CYS A O 1
ATOM 639 N N . ILE A 1 79 ? 6.573 -2.039 -2.177 1.00 95.62 79 ILE A N 1
ATOM 640 C CA . ILE A 1 79 ? 7.902 -2.500 -2.605 1.00 95.62 79 ILE A CA 1
ATOM 641 C C . ILE A 1 79 ? 8.305 -1.755 -3.881 1.00 95.62 79 ILE A C 1
ATOM 643 O O . ILE A 1 79 ? 7.493 -1.593 -4.799 1.00 95.62 79 ILE A O 1
ATOM 647 N N . ILE A 1 80 ? 9.568 -1.334 -3.962 1.00 96.25 80 ILE A N 1
ATOM 648 C CA . ILE A 1 80 ? 10.138 -0.689 -5.147 1.00 96.25 80 ILE A CA 1
ATOM 649 C C . ILE A 1 80 ? 10.448 -1.761 -6.203 1.00 96.25 80 ILE A C 1
ATOM 651 O O . ILE A 1 80 ? 11.419 -2.508 -6.105 1.00 96.25 80 ILE A O 1
ATOM 655 N N . GLN A 1 81 ? 9.616 -1.833 -7.241 1.00 94.69 81 GLN A N 1
ATOM 656 C CA . GLN A 1 81 ? 9.574 -2.957 -8.187 1.00 94.69 81 GLN A CA 1
ATOM 657 C C . GLN A 1 81 ? 10.745 -3.017 -9.171 1.00 94.69 81 GLN A C 1
ATOM 659 O O . GLN A 1 81 ? 11.029 -4.072 -9.730 1.00 94.69 81 GLN A O 1
ATOM 664 N N . ASP A 1 82 ? 11.417 -1.892 -9.405 1.00 94.69 82 ASP A N 1
ATOM 665 C CA . ASP A 1 82 ? 12.6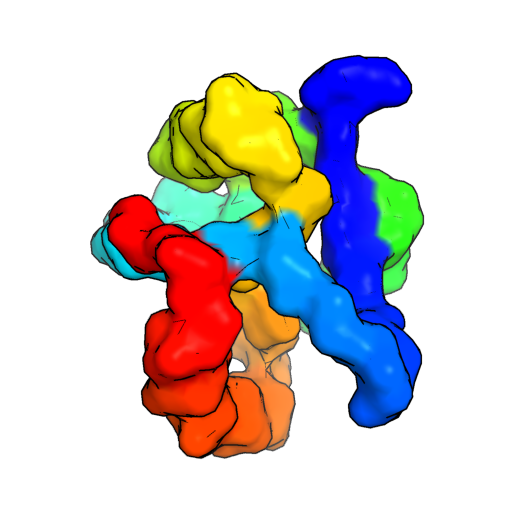18 -1.771 -10.237 1.00 94.69 82 ASP A CA 1
ATOM 666 C C . ASP A 1 82 ? 13.910 -1.758 -9.392 1.00 94.69 82 ASP A C 1
ATOM 668 O O . ASP A 1 82 ? 14.963 -1.295 -9.836 1.00 94.69 82 ASP A O 1
ATOM 672 N N . CYS A 1 83 ? 13.839 -2.260 -8.154 1.00 95.69 83 CYS A N 1
ATOM 673 C CA . CYS A 1 83 ? 14.958 -2.353 -7.224 1.00 95.69 83 CYS A CA 1
ATOM 674 C C . CYS A 1 83 ? 15.095 -3.784 -6.691 1.00 95.69 83 CYS A C 1
ATOM 676 O O . CYS A 1 83 ? 14.326 -4.214 -5.833 1.00 95.69 83 CYS A O 1
ATOM 678 N N . ASN A 1 84 ? 16.094 -4.525 -7.176 1.00 94.75 84 ASN A N 1
ATOM 679 C CA . ASN A 1 84 ? 16.305 -5.909 -6.750 1.00 94.75 84 ASN A CA 1
ATOM 680 C C . ASN A 1 84 ? 16.661 -6.001 -5.259 1.00 94.75 84 ASN A C 1
ATOM 682 O O . ASN A 1 84 ? 16.202 -6.904 -4.567 1.00 94.75 84 ASN A O 1
ATOM 686 N N . GLU A 1 85 ? 17.446 -5.055 -4.744 1.00 95.25 85 GLU A N 1
ATOM 687 C CA . GLU A 1 85 ? 17.824 -5.018 -3.332 1.00 95.25 85 GLU A CA 1
ATOM 688 C C . GLU A 1 85 ? 16.597 -4.844 -2.425 1.00 95.25 85 GLU A C 1
ATOM 690 O O . GLU A 1 85 ? 16.457 -5.557 -1.428 1.00 95.25 85 GLU A O 1
ATOM 695 N N . ASP A 1 86 ? 15.691 -3.934 -2.796 1.00 92.25 86 ASP A N 1
ATOM 696 C CA . ASP A 1 86 ? 14.452 -3.681 -2.056 1.00 92.25 86 ASP A CA 1
ATOM 697 C C . ASP A 1 86 ? 13.506 -4.881 -2.149 1.00 92.25 86 ASP A C 1
ATOM 699 O O . ASP A 1 86 ? 13.002 -5.365 -1.137 1.00 92.25 86 ASP A O 1
ATOM 703 N N . TRP A 1 87 ? 13.367 -5.459 -3.343 1.00 93.62 87 TRP A N 1
ATOM 704 C CA . TRP A 1 87 ? 12.574 -6.665 -3.540 1.00 93.62 87 TRP A CA 1
ATOM 705 C C . TRP A 1 87 ? 13.079 -7.839 -2.689 1.00 93.62 87 TRP A C 1
ATOM 707 O O . TRP A 1 87 ? 12.293 -8.500 -2.008 1.00 93.62 87 TRP A O 1
ATOM 717 N N . VAL A 1 88 ? 14.392 -8.097 -2.658 1.00 94.81 88 VAL A N 1
ATOM 718 C CA . VAL A 1 88 ? 14.985 -9.177 -1.846 1.00 94.81 88 VAL A CA 1
ATOM 719 C C . VAL A 1 88 ? 14.796 -8.917 -0.352 1.00 94.81 88 VAL A C 1
ATOM 721 O O . VAL A 1 88 ? 14.565 -9.851 0.419 1.00 94.81 88 VAL A O 1
ATOM 724 N N . LYS A 1 89 ? 14.898 -7.660 0.081 1.00 94.31 89 LYS A N 1
ATOM 725 C CA . LYS A 1 89 ? 14.685 -7.276 1.477 1.00 94.31 89 LYS A CA 1
ATOM 726 C C . LYS A 1 89 ? 13.229 -7.491 1.896 1.00 94.31 89 LYS A C 1
ATOM 728 O O . LYS A 1 89 ? 12.980 -8.114 2.928 1.00 94.31 89 LYS A O 1
ATOM 733 N N . GLU A 1 90 ? 12.280 -7.000 1.108 1.00 93.69 90 GLU A N 1
ATOM 734 C CA . GLU A 1 90 ? 10.862 -7.007 1.465 1.00 93.69 90 GLU A CA 1
ATOM 735 C C . GLU A 1 90 ? 10.200 -8.374 1.238 1.00 93.69 90 GLU A C 1
ATOM 737 O O . GLU A 1 90 ? 9.377 -8.797 2.051 1.00 93.69 90 GLU A O 1
ATOM 742 N N . SER A 1 91 ? 10.631 -9.144 0.233 1.00 91.62 91 SER A N 1
ATOM 743 C CA . SER A 1 91 ? 10.167 -10.528 0.024 1.00 91.62 91 SER A CA 1
ATOM 744 C C . SER A 1 91 ? 10.475 -11.437 1.218 1.00 91.62 91 SER A C 1
ATOM 746 O O . SER A 1 91 ? 9.622 -12.221 1.631 1.00 91.62 91 SER A O 1
ATOM 748 N N . LYS A 1 92 ? 11.640 -11.278 1.862 1.00 94.25 92 LYS A N 1
ATOM 749 C CA . LYS A 1 92 ? 11.986 -12.006 3.100 1.00 94.25 92 LYS A CA 1
ATOM 750 C C . LYS A 1 92 ? 11.063 -11.671 4.273 1.00 94.25 92 LYS A C 1
ATOM 752 O O . LYS A 1 92 ? 10.923 -12.473 5.192 1.00 94.25 92 LYS A O 1
ATOM 757 N N . ARG A 1 93 ? 10.446 -10.487 4.257 1.00 93.75 93 ARG A N 1
ATOM 758 C CA . ARG A 1 93 ? 9.540 -9.994 5.305 1.00 93.75 93 ARG A CA 1
ATOM 759 C C . ARG A 1 93 ? 8.074 -10.257 4.982 1.00 93.75 93 ARG A C 1
ATOM 761 O O . ARG A 1 93 ? 7.231 -10.051 5.846 1.00 93.75 93 ARG A O 1
ATOM 768 N N . MET A 1 94 ? 7.764 -10.757 3.789 1.00 93.25 94 MET A N 1
ATOM 769 C CA . MET A 1 94 ? 6.399 -10.995 3.327 1.00 93.25 94 MET A CA 1
ATOM 770 C C . MET A 1 94 ? 5.599 -11.880 4.295 1.00 93.25 94 MET A C 1
ATOM 772 O O . MET A 1 94 ? 4.474 -11.533 4.644 1.00 93.25 94 MET A O 1
ATOM 776 N N . LEU A 1 95 ? 6.208 -12.946 4.832 1.00 92.75 95 LEU A N 1
ATOM 777 C CA . LEU A 1 95 ? 5.583 -13.785 5.865 1.00 92.75 95 LEU A CA 1
ATOM 778 C C . LEU A 1 95 ? 5.178 -12.979 7.111 1.00 92.75 95 LEU A C 1
ATOM 780 O O . LEU A 1 95 ? 4.124 -13.227 7.687 1.00 92.75 95 LEU A O 1
ATOM 784 N N . LEU A 1 96 ? 5.993 -12.003 7.517 1.00 93.56 96 LEU A N 1
ATOM 785 C CA . LEU A 1 96 ? 5.705 -11.137 8.659 1.00 93.56 96 LEU A CA 1
ATOM 786 C C . LEU A 1 96 ? 4.610 -10.116 8.334 1.00 93.56 96 LEU A C 1
ATOM 788 O O . LEU A 1 96 ? 3.831 -9.790 9.225 1.00 93.56 96 LEU A O 1
ATOM 792 N N . TYR A 1 97 ? 4.532 -9.621 7.095 1.00 94.56 97 TYR A N 1
ATOM 793 C CA . TYR A 1 97 ? 3.454 -8.719 6.680 1.00 94.56 97 TYR A CA 1
ATOM 794 C C . TYR A 1 97 ? 2.096 -9.418 6.711 1.00 94.56 97 TYR A C 1
ATOM 796 O O . TYR A 1 97 ? 1.150 -8.917 7.307 1.00 94.56 97 TYR A O 1
ATOM 804 N N . TYR A 1 98 ? 2.001 -10.620 6.148 1.00 95.69 98 TYR A N 1
ATOM 805 C CA . TYR A 1 98 ? 0.753 -11.379 6.210 1.00 95.69 98 TYR A CA 1
ATOM 806 C C . TYR A 1 98 ? 0.458 -11.896 7.624 1.00 95.69 98 TYR A C 1
ATOM 808 O O . TYR A 1 98 ? -0.670 -11.794 8.093 1.00 95.69 98 TYR A O 1
ATOM 816 N N . GLY A 1 99 ? 1.470 -12.400 8.339 1.00 95.56 99 GLY A N 1
ATOM 817 C CA . GLY A 1 99 ? 1.301 -12.982 9.673 1.00 95.56 99 GLY A CA 1
ATOM 818 C C . GLY A 1 99 ? 0.929 -11.982 10.772 1.00 95.56 99 GLY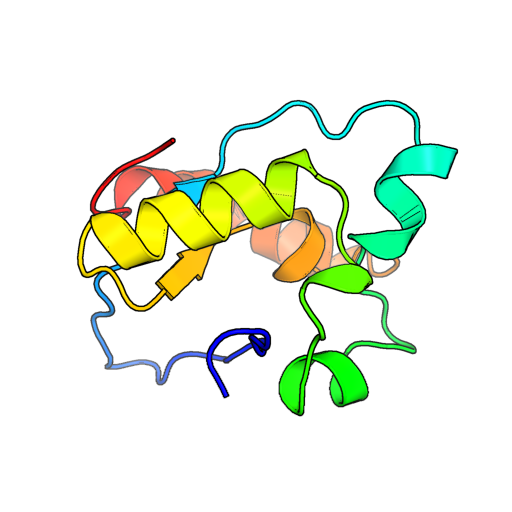 A C 1
ATOM 819 O O . GLY A 1 99 ? 0.360 -12.385 11.781 1.00 95.56 99 GLY A O 1
ATOM 820 N N . ASN A 1 100 ? 1.228 -10.691 10.585 1.00 94.94 100 ASN A N 1
ATOM 821 C CA . ASN A 1 100 ? 0.875 -9.631 11.536 1.00 94.94 100 ASN A CA 1
ATOM 822 C C . ASN A 1 100 ? -0.276 -8.734 11.053 1.00 94.94 100 ASN A C 1
ATOM 824 O O . ASN A 1 100 ? -0.629 -7.781 11.751 1.00 94.94 100 ASN A O 1
ATOM 828 N N . ALA A 1 101 ? -0.840 -8.990 9.870 1.00 96.62 101 ALA A N 1
ATOM 829 C CA . ALA A 1 101 ? -1.993 -8.245 9.388 1.00 96.62 101 ALA A CA 1
ATOM 830 C C . ALA A 1 101 ? -3.210 -8.525 10.280 1.00 96.62 101 ALA A C 1
ATOM 832 O O . ALA A 1 101 ? -3.445 -9.651 10.714 1.00 96.62 101 ALA A O 1
ATOM 833 N N . TYR A 1 102 ? -4.021 -7.497 10.526 1.00 97.12 102 TYR A N 1
ATOM 834 C CA . TYR A 1 102 ? -5.281 -7.657 11.254 1.00 97.12 102 TYR A CA 1
ATOM 835 C C . TYR A 1 102 ? -6.280 -8.512 10.465 1.00 97.12 102 TYR A C 1
ATOM 837 O O . TYR A 1 102 ? -7.049 -9.280 11.036 1.00 97.12 102 TYR A O 1
ATOM 845 N N . VAL A 1 103 ? -6.258 -8.368 9.140 1.00 97.56 103 VAL A N 1
ATOM 846 C CA . VAL A 1 103 ? -7.021 -9.172 8.188 1.00 97.56 103 VAL A CA 1
ATOM 847 C C . VAL A 1 103 ? -6.240 -9.254 6.879 1.00 97.56 103 VAL A C 1
ATOM 849 O O . VAL A 1 103 ? -5.563 -8.297 6.498 1.00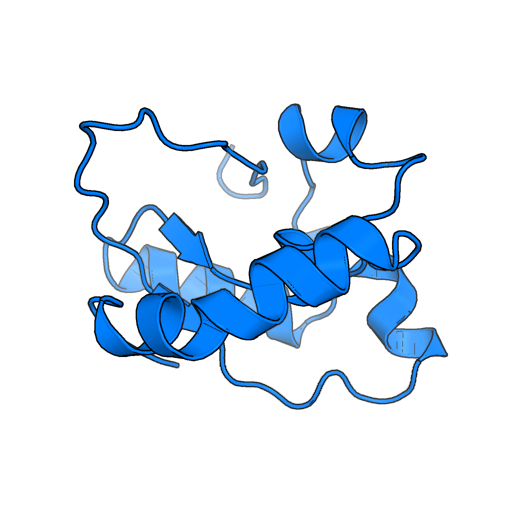 97.56 103 VAL A O 1
ATOM 852 N N . THR A 1 104 ? -6.333 -10.389 6.195 1.00 97.25 104 THR A N 1
ATOM 853 C CA . THR A 1 104 ? -5.869 -10.530 4.810 1.00 97.25 104 THR A CA 1
ATOM 854 C C . THR A 1 104 ? -7.091 -10.639 3.911 1.00 97.25 104 THR A C 1
ATOM 856 O O . THR A 1 104 ? -8.023 -11.370 4.248 1.00 97.25 104 THR A O 1
ATOM 859 N N . ILE A 1 105 ? -7.093 -9.878 2.820 1.00 94.69 105 ILE A N 1
ATOM 860 C CA . ILE A 1 105 ? -8.190 -9.774 1.849 1.00 94.69 105 ILE A CA 1
ATOM 861 C C . ILE A 1 105 ? -7.724 -10.342 0.518 1.00 94.69 105 ILE A C 1
ATOM 863 O O . ILE A 1 105 ? -6.561 -10.047 0.163 1.00 94.69 105 ILE A O 1
#